Protein 7CZ6 (pdb70)

Secondary structure (DSSP, 8-state):
----EEEEEEE---SSS-EEEPBT-----S-EEEEEEEE---SSS----EEEESSS-EEE---SSS--EEEEEEEE--SS----EEEEEE---SS--EEEEEEEE---PPP----S-S----SS--

Foldseek 3Di:
DWDKDKWWDKDAFDDFWDKDFTPPFFWDAFKKWKKKKKWKADDPQDKWWKKKDFPNDIGTDTDDDTDMDMDTDGIDGDNGIDGGMIIMGIDHDDDMIIIMMMIITDDDDDDDDDPDPPDDDDPDDD

Radius of gyration: 20.36 Å; Cα contacts (8 Å, |Δi|>4): 248; chains: 1; bounding box: 40×31×70 Å

B-factor: mean 25.59, std 4.97, range [20.0, 30.0]

Solvent-accessible surface area: 8905 Å² total; per-residue (Å²): 215,96,93,113,31,68,14,95,10,124,42,150,8,135,81,97,71,27,122,34,133,20,125,72,9,108,86,14,79,33,114,29,75,12,34,6,29,5,69,9,115,30,35,62,138,30,99,14,88,3,47,8,44,60,54,92,88,86,22,83,19,122,7,95,107,110,26,142,33,70,61,113,43,56,79,26,88,39,122,65,50,85,86,20,43,8,83,14,53,22,54,39,34,117,73,21,54,17,35,20,63,7,55,9,108,37,82,59,131,118,106,125,97,109,104,67,129,133,103,238,114,88,133,176,98,180

Sequence (126 aa):
IDCDSSVFGNNFNITTSPQTLTMSGPLAPGKYQTTLTVQALIGGTGVVVGTVTFAGKTVAYQVFDDSFASFDLGTVTVSASTTPSVIWTGSTGATLTMAVNIICKPITPTSVAISGQPIWTTPYAP

Nearest PDB structures (foldseek):
  7cz6-assembly1_C  TM=1.008E+00  e=8.048E-23  Omono River virus
  6uwi-assembly2_d  TM=4.575E-01  e=3.132E-02  Clostridioides difficile
  6uwr-assembly1_A  TM=3.845E-01  e=1.882E-01  Clostridioides difficile
  8a28-assembly1_A  TM=3.198E-01  e=3.480E-02  Limulus polyphemus
  7vnn-assembly1_D  TM=3.922E-01  e=2.722E-01  Clostridioides difficile

Structure (mmCIF, N/CA/C/O backbone):
data_7CZ6
#
_entry.id   7CZ6
#
loop_
_atom_site.group_PDB
_atom_site.id
_atom_site.type_symbol
_atom_site.label_atom_id
_atom_site.label_alt_id
_atom_site.label_comp_id
_atom_site.label_asym_id
_atom_site.label_entity_id
_atom_site.label_seq_id
_atom_site.pdbx_PDB_ins_code
_atom_site.Cartn_x
_atom_site.Cartn_y
_atom_site.Cartn_z
_atom_site.occupancy
_atom_site.B_iso_or_equiv
_atom_site.auth_seq_id
_atom_site.auth_comp_id
_atom_site.auth_asym_id
_atom_site.auth_atom_id
_atom_site.pdbx_PDB_model_num
ATOM 1 N N . ILE A 1 1 ? -9.720 17.256 233.367 1.00 30.00 244 ILE C N 1
ATOM 2 C CA . ILE A 1 1 ? -10.093 16.190 232.448 1.00 30.00 244 ILE C CA 1
ATOM 3 C C . ILE A 1 1 ? -10.886 15.126 233.191 1.00 30.00 244 ILE C C 1
ATOM 4 O O . ILE A 1 1 ? -12.116 15.111 233.165 1.00 30.00 244 ILE C O 1
ATOM 9 N N . ASP A 1 2 ? -10.156 14.245 233.861 1.00 30.00 245 ASP C N 1
ATOM 10 C CA . ASP A 1 2 ? -10.740 13.123 234.575 1.00 30.00 245 ASP C CA 1
ATOM 11 C C . ASP A 1 2 ? -11.391 13.587 235.864 1.00 30.00 245 ASP C C 1
ATOM 12 O O . ASP A 1 2 ? -10.999 14.598 236.438 1.00 30.00 245 ASP C O 1
ATOM 17 N N . CYS A 1 3 ? -12.393 12.849 236.319 1.00 30.00 246 CYS C N 1
ATOM 18 C CA . CYS A 1 3 ? -13.136 13.251 237.500 1.00 30.00 246 CYS C CA 1
ATOM 19 C C . CYS A 1 3 ? -12.804 12.357 238.686 1.00 30.00 246 CYS C C 1
ATOM 20 O O . CYS A 1 3 ? -11.906 11.526 238.607 1.00 30.00 246 CYS C O 1
ATOM 23 N N . ASP A 1 4 ? -13.515 12.553 239.791 1.00 30.00 247 ASP C N 1
ATOM 24 C CA . ASP A 1 4 ? -13.284 11.789 241.007 1.00 30.00 247 ASP C CA 1
ATOM 25 C C . ASP A 1 4 ? -14.462 11.906 241.956 1.00 30.00 247 ASP C C 1
ATOM 26 O O . ASP A 1 4 ? -15.255 12.839 241.848 1.00 30.00 247 ASP C O 1
ATOM 31 N N . SER A 1 5 ? -14.586 10.969 242.888 1.00 30.00 248 SER C N 1
ATOM 32 C CA . SER A 1 5 ? -15.573 11.137 243.948 1.00 30.00 248 SER C CA 1
ATOM 33 C C . SER A 1 5 ? -15.19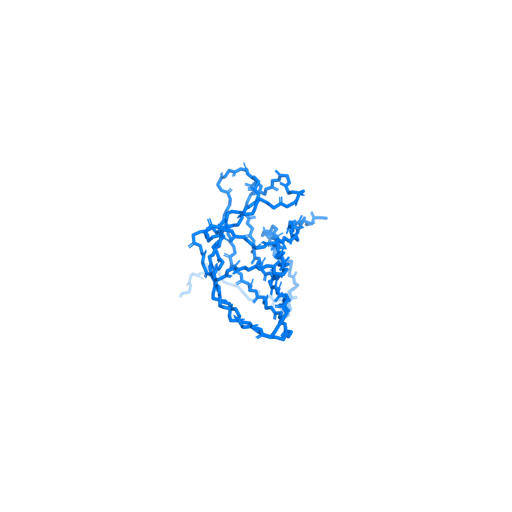3 10.403 245.221 1.00 30.00 248 SER C C 1
ATOM 34 O O . SER A 1 5 ? -15.292 9.180 245.297 1.00 30.00 248 SER C O 1
ATOM 37 N N . SER A 1 6 ? -14.742 11.155 246.212 1.00 30.00 249 SER C N 1
ATOM 38 C CA . SER A 1 6 ? -14.448 10.594 247.515 1.00 30.00 249 SER C CA 1
ATOM 39 C C . SER A 1 6 ? -15.582 10.893 248.467 1.00 30.00 249 SER C C 1
ATOM 40 O O . SER A 1 6 ? -15.583 11.919 249.133 1.00 30.00 249 SER C O 1
ATOM 43 N N . VAL A 1 7 ? -16.569 10.010 248.515 1.00 30.00 250 VAL C N 1
ATOM 44 C CA . VAL A 1 7 ? -17.679 10.194 249.429 1.00 30.00 250 VAL C CA 1
ATOM 45 C C . VAL A 1 7 ? -17.256 9.597 250.775 1.00 30.00 250 VAL C C 1
ATOM 46 O O . VAL A 1 7 ? -16.457 8.668 250.805 1.00 30.00 250 VAL C O 1
ATOM 50 N N . PHE A 1 8 ? -17.780 10.111 251.885 1.00 30.00 251 PHE C N 1
ATOM 51 C CA . PHE A 1 8 ? -17.170 9.854 253.193 1.00 30.00 251 PHE C CA 1
ATOM 52 C C . PHE A 1 8 ? -18.110 9.924 254.393 1.00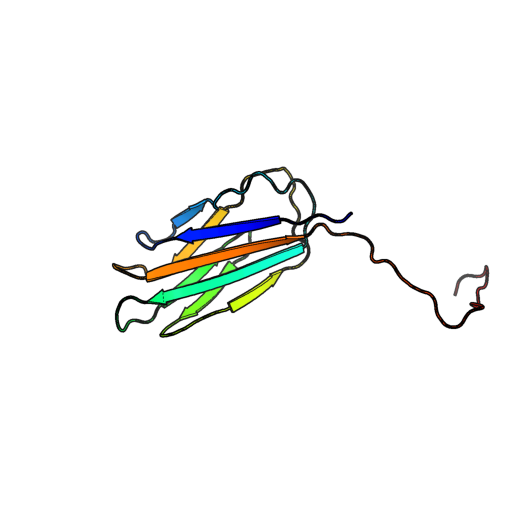 30.00 251 PHE C C 1
ATOM 53 O O . PHE A 1 8 ? -19.189 10.506 254.312 1.00 30.00 251 PHE C O 1
ATOM 61 N N . GLY A 1 9 ? -17.680 9.364 255.524 1.00 30.00 252 GLY C N 1
ATOM 62 C CA . GLY A 1 9 ? -18.479 9.444 256.737 1.00 30.00 252 GLY C CA 1
ATOM 63 C C . GLY A 1 9 ? -17.757 9.181 258.045 1.00 30.00 252 GLY C C 1
ATOM 64 O O . GLY A 1 9 ? -16.825 8.365 258.121 1.00 30.00 252 GLY C O 1
ATOM 65 N N . ASN A 1 10 ? -18.217 9.868 259.085 1.00 30.00 253 ASN C N 1
ATOM 66 C CA . ASN A 1 10 ? -17.644 9.752 260.416 1.00 30.00 253 ASN C CA 1
ATOM 67 C C . ASN A 1 10 ? -18.723 9.473 261.451 1.00 30.00 253 ASN C C 1
ATOM 68 O O . ASN A 1 10 ? -19.547 10.338 261.725 1.00 30.00 253 ASN C O 1
ATOM 73 N N . ASN A 1 11 ? -18.717 8.279 262.031 1.00 30.00 254 ASN C N 1
ATOM 74 C CA . ASN A 1 11 ? -19.923 7.791 262.693 1.00 30.00 254 ASN C CA 1
ATOM 75 C C . ASN A 1 11 ? -19.743 7.142 264.068 1.00 30.00 254 ASN C C 1
ATOM 76 O O . ASN A 1 11 ? -18.645 7.115 264.620 1.00 30.00 254 ASN C O 1
ATOM 81 N N . PHE A 1 12 ? -20.846 6.610 264.601 1.00 30.00 255 PHE C N 1
ATOM 82 C CA . PHE A 1 12 ? -20.883 5.988 265.927 1.00 30.00 255 PHE C CA 1
ATOM 83 C C . PHE A 1 12 ? -21.411 4.551 265.886 1.00 30.00 255 PHE C C 1
ATOM 84 O O . PHE A 1 12 ? -21.703 4.023 264.819 1.00 30.00 255 PHE C O 1
ATOM 92 N N . ASN A 1 13 ? -21.545 3.931 267.054 1.00 30.00 256 ASN C N 1
ATOM 93 C CA . ASN A 1 13 ? -22.000 2.544 267.131 1.00 30.00 256 ASN C CA 1
ATOM 94 C C . ASN A 1 13 ? -23.065 2.298 268.190 1.00 30.00 256 ASN C C 1
ATOM 95 O O . ASN A 1 13 ? -22.867 2.603 269.363 1.00 30.00 256 ASN C O 1
ATOM 100 N N . ILE A 1 14 ? -24.225 1.780 267.778 1.00 30.00 257 ILE C N 1
ATOM 101 C CA . ILE A 1 14 ? -25.314 1.506 268.728 1.00 30.00 257 ILE C CA 1
ATOM 102 C C . ILE A 1 14 ? -26.041 0.173 268.495 1.00 30.00 257 ILE C C 1
ATOM 103 O O . ILE A 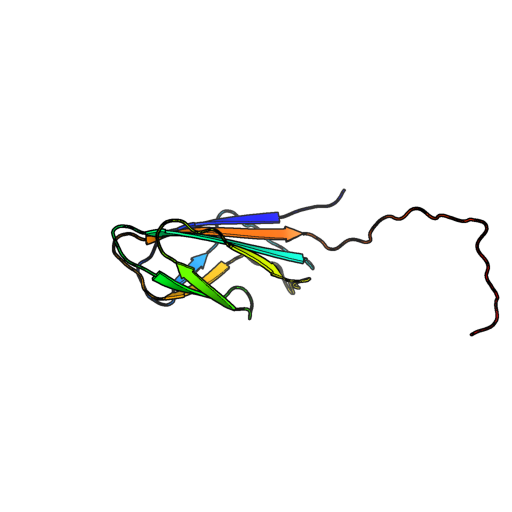1 14 ? -25.890 -0.771 269.269 1.00 30.00 257 ILE C O 1
ATOM 108 N N . THR A 1 15 ? -26.826 0.114 267.420 1.00 30.00 258 THR C N 1
ATOM 109 C CA . THR A 1 15 ? -27.571 -1.075 267.041 1.00 30.00 258 THR C CA 1
ATOM 110 C C . THR A 1 15 ? -26.717 -2.030 266.228 1.00 30.00 258 THR C C 1
ATOM 111 O O . THR A 1 15 ? -25.797 -1.607 265.538 1.00 30.00 258 THR C O 1
ATOM 115 N N . THR A 1 16 ? -27.012 -3.319 266.319 1.00 30.00 259 THR C N 1
ATOM 116 C CA . THR A 1 16 ? -26.443 -4.271 265.382 1.00 30.00 259 THR C CA 1
ATOM 117 C C . THR A 1 16 ? -27.097 -4.043 264.045 1.00 30.00 259 THR C C 1
ATOM 118 O O . THR A 1 16 ? -28.223 -3.559 263.979 1.00 30.00 259 THR C O 1
ATOM 122 N N . SER A 1 17 ? -26.381 -4.378 262.986 1.00 30.00 260 SER C N 1
ATOM 123 C CA . SER A 1 17 ? -26.886 -4.227 261.633 1.00 30.00 260 SER C CA 1
ATOM 124 C C . SER A 1 17 ? -27.425 -2.826 261.330 1.00 30.00 260 SER C C 1
ATOM 125 O O . SER A 1 17 ? -28.590 -2.684 260.971 1.00 30.00 260 SER C O 1
ATOM 128 N N . PRO A 1 18 ? -26.591 -1.779 261.473 1.00 30.00 261 PRO C N 1
ATOM 129 C CA . PRO A 1 18 ? -27.136 -0.503 261.013 1.00 30.00 261 PRO C CA 1
ATOM 130 C C . PRO A 1 18 ? -26.602 -0.057 259.661 1.00 30.00 261 PRO C C 1
ATOM 131 O O . PRO A 1 18 ? -25.510 -0.435 259.208 1.00 30.00 261 PRO C O 1
ATOM 135 N N . GLN A 1 19 ? -27.437 0.732 259.002 1.00 30.00 262 GLN C N 1
ATOM 136 C CA . GLN A 1 19 ? -27.022 1.522 257.872 1.00 30.00 262 GLN C CA 1
ATOM 137 C C . GLN A 1 19 ? -26.305 2.757 258.355 1.00 30.00 262 GLN C C 1
ATOM 138 O O . GLN A 1 19 ? -26.541 3.240 259.460 1.00 30.00 262 GLN C O 1
ATOM 144 N N . THR A 1 20 ? -25.421 3.257 257.512 1.00 30.00 263 THR C N 1
ATOM 145 C CA . THR A 1 20 ? -24.895 4.597 257.643 1.00 30.00 263 THR C CA 1
ATOM 146 C C . THR A 1 20 ? -24.948 5.215 256.268 1.00 30.00 263 THR C C 1
ATOM 147 O O . THR A 1 20 ? -24.194 4.829 255.365 1.00 30.00 263 THR C O 1
ATOM 151 N N . LEU A 1 21 ? -25.897 6.122 256.094 1.00 30.00 264 LEU C N 1
ATOM 152 C CA . LEU A 1 21 ? -25.980 6.901 254.881 1.00 30.00 264 LEU C CA 1
ATOM 153 C C . LEU A 1 21 ? -24.757 7.784 254.853 1.00 30.00 264 LEU C C 1
ATOM 154 O O . LEU A 1 21 ? -24.35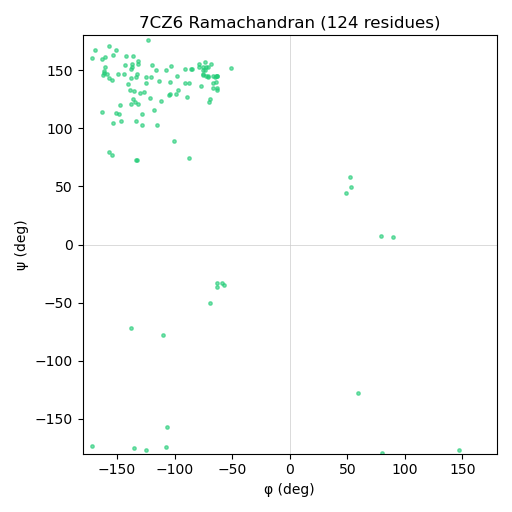1 8.320 255.879 1.00 30.00 264 LEU C O 1
ATOM 159 N N . THR A 1 22 ? -24.155 7.930 253.685 1.00 30.00 265 THR C N 1
ATOM 160 C CA . THR A 1 22 ? -22.843 8.539 253.632 1.00 30.00 265 THR C CA 1
ATOM 161 C C . THR A 1 22 ? -22.954 10.041 253.432 1.00 30.00 265 THR C C 1
ATOM 162 O O . THR A 1 22 ? -23.771 10.510 252.643 1.00 30.00 265 THR C O 1
ATOM 166 N N . MET A 1 23 ? -22.119 10.784 254.147 1.00 30.00 266 MET C N 1
ATOM 167 C CA . MET A 1 23 ? -22.188 12.239 254.145 1.00 30.00 266 MET C CA 1
ATOM 168 C C . MET A 1 23 ? -21.919 12.864 252.784 1.00 30.00 266 MET C C 1
ATOM 169 O O . MET A 1 23 ? -20.984 12.472 252.089 1.00 30.00 266 MET C O 1
ATOM 174 N N . SER A 1 24 ? -22.754 13.834 252.423 1.00 30.00 267 SER C N 1
ATOM 175 C CA . SER A 1 24 ? -22.496 14.744 251.309 1.00 30.00 267 SER C CA 1
ATOM 176 C C . SER A 1 24 ? -22.081 14.047 250.019 1.00 30.00 267 SER C C 1
ATOM 177 O O . SER A 1 24 ? -21.157 14.486 249.340 1.00 30.00 267 SER C O 1
ATOM 180 N N . GLY A 1 25 ? -22.781 12.969 249.699 1.00 30.00 268 GLY C N 1
ATOM 181 C CA . GLY A 1 25 ? -22.508 12.271 248.473 1.00 30.00 268 GLY C CA 1
ATOM 182 C C . GLY A 1 25 ? -23.729 12.376 247.588 1.00 30.00 268 GLY C C 1
ATOM 183 O O . GLY A 1 25 ? -24.732 11.699 247.809 1.00 30.00 268 GLY C O 1
ATOM 184 N N . PRO A 1 26 ? -23.669 13.264 246.573 1.00 30.00 269 PRO C N 1
ATOM 185 C CA . PRO A 1 26 ? -24.775 13.492 245.603 1.00 30.00 269 PRO C CA 1
ATOM 186 C C . PRO A 1 26 ? -25.135 12.378 244.579 1.00 30.00 269 PRO C C 1
ATOM 187 O O . PRO A 1 26 ? -26.309 12.008 244.521 1.00 30.00 269 PRO C O 1
ATOM 191 N N . LEU A 1 27 ? -24.170 11.826 243.837 1.00 30.00 270 LEU C N 1
ATOM 192 C CA . LEU A 1 27 ? -24.406 10.682 242.973 1.00 30.00 270 LEU C CA 1
ATOM 193 C C . LEU A 1 27 ? -23.115 10.134 242.393 1.00 30.00 270 LEU C C 1
ATOM 194 O O . LEU A 1 27 ? -22.095 10.816 242.361 1.00 30.00 270 LEU C O 1
ATOM 199 N N . ALA A 1 28 ? -23.169 8.890 241.945 1.00 30.00 271 ALA C N 1
ATOM 200 C CA . ALA A 1 28 ? -22.099 8.322 241.150 1.00 30.00 271 ALA C CA 1
ATOM 201 C C . ALA A 1 28 ? -22.699 7.611 239.937 1.00 30.00 271 ALA C C 1
ATOM 202 O O . ALA A 1 28 ? -22.700 6.393 239.885 1.00 30.00 271 ALA C O 1
ATOM 204 N N . PRO A 1 29 ? -23.194 8.379 238.954 1.00 30.00 272 PRO C N 1
ATOM 205 C CA . PRO A 1 29 ? -24.058 7.870 237.878 1.00 30.00 272 PRO C CA 1
ATOM 206 C C . PRO A 1 29 ? -23.494 6.734 237.023 1.00 30.00 272 PRO C C 1
ATOM 207 O O . PRO A 1 29 ? -24.257 5.866 236.605 1.00 30.00 272 PRO C O 1
ATOM 211 N N . GLY A 1 30 ? -22.189 6.735 236.769 1.00 30.00 273 GLY C N 1
ATOM 212 C CA . GLY A 1 30 ? -21.605 5.807 235.816 1.00 30.00 273 GLY C CA 1
ATOM 213 C C . GLY A 1 30 ? -20.793 4.657 236.388 1.00 30.00 273 GLY C C 1
ATOM 214 O O . GLY A 1 30 ? -20.989 4.239 237.522 1.00 30.00 273 GLY C O 1
ATOM 215 N N . LYS A 1 31 ? -19.905 4.122 235.559 1.00 30.00 274 LYS C N 1
ATOM 216 C CA . LYS A 1 31 ? -18.976 3.067 235.955 1.00 30.00 274 LYS C CA 1
ATOM 217 C C . LYS A 1 31 ? -17.844 3.629 236.822 1.00 30.00 274 LYS C C 1
ATOM 218 O O . LYS A 1 31 ? -17.418 4.758 236.604 1.00 30.00 274 LYS C O 1
ATOM 224 N N . TYR A 1 32 ? -17.349 2.856 237.787 1.00 30.00 275 TYR C N 1
ATOM 225 C CA . TYR A 1 32 ? -16.261 3.335 238.648 1.00 30.00 275 TYR C CA 1
ATOM 226 C C . TYR A 1 32 ? -15.383 2.246 239.256 1.00 30.00 275 TYR C C 1
ATOM 227 O O . TYR A 1 32 ? -15.877 1.204 239.671 1.00 30.00 275 TYR C O 1
ATOM 236 N N . GLN A 1 33 ? -14.081 2.516 239.335 1.00 30.00 276 GLN C N 1
ATOM 237 C CA . GLN A 1 33 ? -13.184 1.787 240.228 1.00 30.00 276 GLN C CA 1
ATOM 238 C C . GLN A 1 33 ? -13.462 2.233 241.648 1.00 30.00 276 GLN C C 1
ATOM 239 O O . GLN A 1 33 ? -13.763 3.404 241.855 1.00 30.00 276 GLN C O 1
ATOM 245 N N . THR A 1 34 ? -13.357 1.340 242.635 1.00 30.00 277 THR C N 1
ATOM 246 C CA . THR A 1 34 ? -13.753 1.732 243.989 1.00 30.00 277 THR C CA 1
ATOM 247 C C . THR A 1 34 ? -12.812 1.279 245.080 1.00 30.00 277 THR C C 1
ATOM 248 O O . THR A 1 34 ? -12.109 0.295 244.923 1.00 30.00 277 THR C O 1
ATOM 252 N N . THR A 1 35 ? -12.814 1.997 246.200 1.00 30.00 278 THR C N 1
ATOM 253 C CA . THR A 1 35 ? -11.954 1.675 247.334 1.00 30.00 278 THR C CA 1
ATOM 254 C C . THR A 1 35 ? -12.543 2.038 248.687 1.00 30.00 278 THR C C 1
ATOM 255 O O . THR A 1 35 ? -13.247 3.045 248.826 1.00 30.00 278 THR C O 1
ATOM 259 N N . LEU A 1 36 ? -12.213 1.226 249.685 1.00 30.00 279 LEU C N 1
ATOM 260 C CA . LEU A 1 36 ? -12.617 1.505 251.056 1.00 30.00 279 LEU C CA 1
ATOM 261 C C . LEU A 1 36 ? -11.442 1.802 251.950 1.00 30.00 279 LEU C C 1
ATOM 262 O O . LEU A 1 36 ? -10.407 1.161 251.848 1.00 30.00 279 LEU C O 1
ATOM 267 N N . THR A 1 37 ? -11.604 2.758 252.849 1.00 30.00 280 THR C N 1
ATOM 268 C CA . THR A 1 37 ? -10.669 2.889 253.953 1.00 30.00 280 THR C CA 1
ATOM 269 C C . THR A 1 37 ? -11.470 2.900 255.223 1.00 30.00 280 THR C C 1
ATOM 270 O O . THR A 1 37 ? -12.449 3.632 255.335 1.00 30.00 280 THR C O 1
ATOM 274 N N . VAL A 1 38 ? -11.065 2.088 256.188 1.00 30.00 281 VAL C N 1
ATOM 275 C CA . VAL A 1 38 ? -11.841 1.957 257.403 1.00 30.00 281 VAL C CA 1
ATOM 276 C C . VAL A 1 38 ? -10.941 1.867 258.618 1.00 30.00 281 VAL C C 1
ATOM 277 O O . VAL A 1 38 ? -9.900 1.196 258.591 1.00 30.00 281 VAL C O 1
ATOM 281 N N . GLN A 1 39 ? -11.347 2.558 259.677 1.00 30.00 282 GLN C N 1
ATOM 282 C CA . GLN A 1 39 ? -10.668 2.446 260.960 1.00 30.00 282 GLN C CA 1
ATOM 283 C C . GLN A 1 39 ? -11.559 2.937 262.088 1.00 30.00 282 GLN C C 1
ATOM 284 O O . GLN A 1 39 ? -12.386 3.828 261.896 1.00 30.00 282 GLN C O 1
ATOM 290 N N . ALA A 1 40 ? -11.391 2.357 263.269 1.00 30.00 283 ALA C N 1
ATOM 291 C CA . ALA A 1 40 ? -12.308 2.635 264.362 1.00 30.00 283 ALA C CA 1
ATOM 292 C C . ALA A 1 40 ? -11.651 2.511 265.723 1.00 30.00 283 ALA C C 1
ATOM 293 O O . ALA A 1 40 ? -11.277 1.428 266.153 1.00 30.00 283 ALA C O 1
ATOM 295 N N . LEU A 1 41 ? -11.524 3.642 266.404 1.00 30.00 284 LEU C N 1
ATOM 296 C CA . LEU A 1 41 ? -10.926 3.686 267.726 1.00 30.00 284 LEU C CA 1
ATOM 297 C C . LEU A 1 41 ? -11.856 3.096 268.774 1.00 30.00 284 LEU C C 1
ATOM 298 O O . LEU A 1 41 ? -13.074 3.110 268.610 1.00 30.00 284 LEU C O 1
ATOM 303 N N . ILE A 1 42 ? -11.277 2.574 269.849 1.00 30.00 285 ILE C N 1
ATOM 304 C CA . ILE A 1 42 ? -12.046 1.915 270.902 1.00 30.00 285 ILE C CA 1
ATOM 305 C C . ILE A 1 42 ? -12.070 2.654 272.226 1.00 30.00 285 ILE C C 1
ATOM 306 O O . ILE A 1 42 ? -11.025 2.938 272.803 1.00 30.00 285 ILE C O 1
ATOM 311 N N . GLY A 1 43 ? -13.269 2.959 272.710 1.00 30.00 286 GLY C N 1
ATOM 312 C CA . GLY A 1 43 ? -13.416 3.424 274.072 1.00 30.00 286 GLY C CA 1
ATOM 313 C C . GLY A 1 43 ? -13.144 2.271 275.014 1.00 30.00 286 GLY C C 1
ATOM 314 O O . GLY A 1 43 ? -13.789 1.230 274.925 1.00 30.00 286 GLY C O 1
ATOM 315 N N . GLY A 1 44 ? -12.175 2.447 275.906 1.00 30.00 287 GLY C N 1
ATOM 316 C CA . GLY A 1 44 ? -11.837 1.429 276.882 1.00 30.00 287 GLY C CA 1
ATOM 317 C C . GLY A 1 44 ? -10.971 0.304 276.354 1.00 30.00 287 GLY C C 1
ATOM 318 O O . GLY A 1 44 ? -10.595 0.284 275.182 1.00 30.00 287 GLY C O 1
ATOM 319 N N . THR A 1 45 ? -10.659 -0.643 277.232 1.00 30.00 288 THR C N 1
ATOM 320 C CA . THR A 1 45 ? -9.850 -1.799 276.871 1.00 30.00 288 THR C CA 1
ATOM 321 C C . THR A 1 45 ? -10.721 -2.927 276.329 1.00 30.00 288 THR C C 1
ATOM 322 O O . THR A 1 45 ? -10.953 -3.924 277.015 1.00 30.00 288 THR C O 1
ATOM 326 N N . GLY A 1 46 ? -11.202 -2.773 275.100 1.00 30.00 289 GLY C N 1
ATOM 327 C CA . GLY A 1 46 ? -12.038 -3.790 274.486 1.00 30.00 289 GLY C CA 1
ATOM 328 C C . GLY A 1 46 ? -11.671 -4.005 273.031 1.00 30.00 289 GLY C C 1
ATOM 329 O O . GLY A 1 46 ? -11.189 -3.085 272.370 1.00 30.00 289 GLY C O 1
ATOM 330 N N . VAL A 1 47 ? -11.895 -5.214 272.525 1.00 30.00 290 VAL C N 1
ATOM 331 C CA . VAL A 1 47 ? -11.568 -5.497 271.139 1.00 30.00 290 VAL C CA 1
ATOM 332 C C . VAL A 1 47 ? -12.844 -5.605 270.332 1.00 30.00 290 VAL C C 1
ATOM 333 O O . VAL A 1 47 ? -13.884 -5.983 270.863 1.00 30.00 290 VAL C O 1
ATOM 337 N N . VAL A 1 48 ? -12.791 -5.252 269.055 1.00 30.00 291 VAL C N 1
ATOM 338 C CA . VAL A 1 48 ? -14.006 -5.299 268.260 1.00 30.00 291 VAL C CA 1
ATOM 339 C C . VAL A 1 48 ? -13.865 -5.986 266.919 1.00 30.00 291 VAL C C 1
ATOM 340 O O . VAL A 1 48 ? -13.073 -5.592 266.070 1.00 30.00 291 VAL C O 1
ATOM 344 N N . VAL A 1 49 ? -14.648 -7.035 266.737 1.00 30.00 292 VAL C N 1
ATOM 345 C CA . VAL A 1 49 ? -14.788 -7.645 265.438 1.00 30.00 292 VAL C CA 1
ATOM 346 C C . VAL A 1 49 ? -15.960 -6.984 264.727 1.00 30.00 292 VAL C C 1
ATOM 347 O O . VAL A 1 49 ? -16.888 -6.506 265.374 1.00 30.00 292 VAL C O 1
ATOM 351 N N . GLY A 1 50 ? -15.916 -6.936 263.400 1.00 30.00 293 GLY C N 1
ATOM 352 C CA . GLY A 1 50 ? -17.039 -6.424 262.635 1.00 30.00 293 GLY C CA 1
ATOM 353 C C . GLY A 1 50 ? -16.898 -6.706 261.156 1.00 30.00 293 GLY C C 1
ATOM 354 O O . GLY A 1 50 ? -15.830 -7.097 260.691 1.00 30.00 293 GLY C O 1
ATOM 355 N N . THR A 1 51 ? -17.977 -6.508 260.409 1.00 30.00 294 THR C N 1
ATOM 356 C CA . THR A 1 51 ? -17.949 -6.688 258.969 1.00 30.00 294 THR C CA 1
ATOM 357 C C . THR A 1 51 ? -18.711 -5.584 258.270 1.00 30.00 294 THR C C 1
ATOM 358 O O . THR A 1 51 ? -19.752 -5.135 258.756 1.00 30.00 294 THR C O 1
ATOM 362 N N . VAL A 1 52 ? -18.201 -5.173 257.115 1.00 30.00 295 VAL C N 1
ATOM 363 C CA . VAL A 1 52 ? -18.751 -4.048 256.378 1.00 30.00 295 VAL C CA 1
ATOM 364 C C . VAL A 1 52 ? -19.281 -4.421 255.005 1.00 30.00 295 VAL C C 1
ATOM 365 O O . VAL A 1 52 ? -18.526 -4.830 254.131 1.00 30.00 295 VAL C O 1
ATOM 369 N N . THR A 1 53 ? -20.584 -4.266 254.816 1.00 30.00 296 THR C N 1
ATOM 370 C CA . THR A 1 53 ? -21.207 -4.510 253.526 1.00 30.00 296 THR C CA 1
ATOM 371 C C . THR A 1 53 ? -21.444 -3.221 252.754 1.00 30.00 296 THR C C 1
ATOM 372 O O . THR A 1 53 ? -22.031 -2.258 253.281 1.00 30.00 296 THR C O 1
ATOM 376 N N . PHE A 1 54 ? -21.003 -3.190 251.499 1.00 30.00 297 PHE C N 1
ATOM 377 C CA . PHE A 1 54 ? -21.190 -2.006 250.667 1.00 30.00 297 PHE C CA 1
ATOM 378 C C . PHE A 1 54 ? -22.202 -2.244 249.547 1.00 30.00 297 PHE C C 1
ATOM 379 O O . PHE A 1 54 ? -23.354 -1.820 249.643 1.00 30.00 297 PHE C O 1
ATOM 387 N N . ALA A 1 55 ? -21.769 -2.925 248.490 1.00 30.00 298 ALA C N 1
ATOM 388 C CA . ALA A 1 55 ? -22.641 -3.221 247.356 1.00 30.00 298 ALA C CA 1
ATOM 389 C C . ALA A 1 55 ? -22.542 -4.684 246.929 1.00 30.00 298 ALA C C 1
ATOM 390 O O . ALA A 1 55 ? -21.965 -4.994 245.887 1.00 30.00 298 ALA C O 1
ATOM 392 N N . GLY A 1 56 ? -23.101 -5.580 247.735 1.00 30.00 299 GLY C N 1
ATOM 393 C CA . GLY A 1 56 ? -23.060 -7.000 247.431 1.00 30.00 299 GLY C CA 1
ATOM 394 C C . GLY A 1 56 ? -21.701 -7.550 247.816 1.00 30.00 299 GLY C C 1
ATOM 395 O O . GLY A 1 56 ? -21.370 -8.702 247.541 1.00 30.00 299 GLY C O 1
ATOM 396 N N . LYS A 1 57 ? -20.917 -6.696 248.463 1.00 30.00 300 LYS C N 1
ATOM 397 C CA . LYS A 1 57 ? -19.583 -7.029 248.917 1.00 30.00 300 LYS C CA 1
ATOM 398 C C . LYS A 1 57 ? -19.532 -6.869 250.425 1.00 30.00 300 LYS C C 1
ATOM 399 O O . LYS A 1 57 ? -20.306 -6.100 250.993 1.00 30.00 300 LYS C O 1
ATOM 405 N N . THR A 1 58 ? -18.628 -7.597 251.073 1.00 30.00 301 THR C N 1
ATOM 406 C CA . THR A 1 58 ? -18.553 -7.613 252.528 1.00 30.00 301 THR C CA 1
ATOM 407 C C . THR A 1 58 ? -17.095 -7.702 252.975 1.00 30.00 301 THR C C 1
ATOM 408 O O . THR A 1 58 ? -16.289 -8.324 252.298 1.00 30.00 301 THR C O 1
ATOM 412 N N . VAL A 1 59 ? -16.748 -7.092 254.103 1.00 30.00 302 VAL C N 1
ATOM 413 C CA . VAL A 1 59 ? -15.350 -7.021 254.516 1.00 30.00 302 VAL C CA 1
ATOM 414 C C . VAL A 1 59 ? -15.121 -7.330 255.989 1.00 30.00 302 VAL C C 1
ATOM 415 O O . VAL A 1 59 ? -15.799 -6.781 256.847 1.00 30.00 302 VAL C O 1
ATOM 419 N N . ALA A 1 60 ? -14.144 -8.185 256.280 1.00 30.00 303 ALA C N 1
ATOM 420 C CA . ALA A 1 60 ? -13.779 -8.529 257.654 1.00 30.00 303 ALA C CA 1
ATOM 421 C C . ALA A 1 60 ? -13.031 -7.396 258.348 1.00 30.00 303 ALA C C 1
ATOM 422 O O . ALA A 1 60 ? -12.368 -6.608 257.683 1.00 30.00 303 ALA C O 1
ATOM 424 N N . TYR A 1 61 ? -13.177 -7.286 259.676 1.00 30.00 304 TYR C N 1
ATOM 425 C CA . TYR A 1 61 ? -12.511 -6.209 260.426 1.00 30.00 304 TYR C CA 1
ATOM 426 C C . TYR A 1 61 ? -12.175 -6.364 261.935 1.00 30.00 304 TYR C C 1
ATOM 427 O O . TYR A 1 61 ? -12.870 -5.780 262.768 1.00 30.00 304 TYR C O 1
ATOM 436 N N . GLN A 1 62 ? -11.130 -7.109 262.296 1.00 30.00 305 GLN C N 1
ATOM 437 C CA . GLN A 1 62 ? -10.729 -7.223 263.696 1.00 30.00 305 GLN C CA 1
ATOM 438 C C . GLN A 1 62 ? -10.193 -5.860 264.126 1.00 30.00 305 GLN C C 1
ATOM 439 O O . GLN A 1 62 ? -9.753 -5.099 263.269 1.00 30.00 305 GLN C O 1
ATOM 445 N N . VAL A 1 63 ? -10.231 -5.529 265.419 1.00 30.00 306 VAL C N 1
ATOM 446 C CA . VAL A 1 63 ? -9.547 -4.312 265.879 1.00 30.00 306 VAL C CA 1
ATOM 447 C C . VAL A 1 63 ? -9.286 -4.226 267.389 1.00 30.00 306 VAL C C 1
ATOM 448 O O . VAL A 1 63 ? -10.073 -4.720 268.198 1.00 30.00 306 VAL C O 1
ATOM 452 N N . PHE A 1 64 ? -8.160 -3.612 267.752 1.00 30.00 307 PHE C N 1
ATOM 453 C CA . PHE A 1 64 ? -7.925 -3.106 269.104 1.00 30.00 307 PHE C CA 1
ATOM 454 C C . PHE A 1 64 ? -6.806 -2.066 269.062 1.00 30.00 307 PHE C C 1
ATOM 455 O O . PHE A 1 64 ? -6.071 -1.987 268.080 1.00 30.00 307 PHE C O 1
ATOM 463 N N . ASP A 1 65 ? -6.677 -1.215 270.066 1.00 30.00 308 ASP C N 1
ATOM 464 C CA . ASP A 1 65 ? -5.621 -0.213 269.963 1.00 30.00 308 ASP C CA 1
ATOM 465 C C . ASP A 1 65 ? -5.844 0.640 268.700 1.00 30.00 308 ASP C C 1
ATOM 466 O O . ASP A 1 65 ? -6.929 1.187 268.501 1.00 30.00 308 ASP C O 1
ATOM 471 N N . ASP A 1 66 ? -4.815 0.755 267.860 1.00 30.00 309 ASP C N 1
ATOM 472 C CA . ASP A 1 66 ? -4.884 1.553 266.628 1.00 30.00 309 ASP C CA 1
ATOM 473 C C . ASP A 1 66 ? -5.037 0.702 265.359 1.00 30.00 309 ASP C C 1
ATOM 474 O O . ASP A 1 66 ? -4.411 -0.350 265.232 1.00 30.00 309 ASP C O 1
ATOM 479 N N . SER A 1 67 ? -5.874 1.163 264.426 1.00 30.00 310 SER C N 1
ATOM 480 C CA . SER A 1 67 ? -6.132 0.437 263.190 1.00 30.00 310 SER C CA 1
ATOM 481 C C . SER A 1 67 ? -6.312 1.316 261.973 1.00 30.00 310 SER C C 1
ATOM 482 O O . SER A 1 67 ? -6.595 2.506 262.084 1.00 30.00 310 SER C O 1
ATOM 485 N N . PHE A 1 68 ? -6.023 0.730 260.814 1.00 30.00 311 PHE C N 1
ATOM 486 C CA . PHE A 1 68 ? -6.187 1.378 259.523 1.00 30.00 311 PHE C CA 1
ATOM 487 C C . PHE A 1 68 ? -6.178 0.355 258.384 1.00 30.00 311 PHE C C 1
ATOM 488 O O . PHE A 1 68 ? -5.132 -0.244 258.141 1.00 30.00 311 PHE C O 1
ATOM 496 N N . ALA A 1 69 ? -7.275 0.145 257.658 1.00 30.00 312 ALA C N 1
ATOM 497 C CA . ALA A 1 69 ? -7.147 -0.793 256.557 1.00 30.00 312 ALA C CA 1
ATOM 498 C C . ALA A 1 69 ? -7.837 -0.294 255.312 1.00 30.00 312 ALA C C 1
ATOM 499 O O . ALA A 1 69 ? -8.802 0.460 255.382 1.00 30.00 312 ALA C O 1
ATOM 501 N N . SER A 1 70 ? -7.337 -0.736 254.167 1.00 30.00 313 SER C N 1
ATOM 502 C CA . SER A 1 70 ? -7.811 -0.245 252.889 1.00 30.00 313 SER C CA 1
ATOM 503 C C . SER A 1 70 ? -8.098 -1.394 251.955 1.00 30.00 313 SER C C 1
ATOM 504 O O . SER A 1 70 ? -7.579 -2.488 252.132 1.00 30.00 313 SER C O 1
ATOM 507 N N . PHE A 1 71 ? -8.931 -1.149 250.959 1.00 30.00 314 PHE C N 1
ATOM 508 C CA . PHE A 1 71 ? -9.290 -2.195 250.024 1.00 30.00 314 PHE C CA 1
ATOM 509 C C . PHE A 1 71 ? -9.523 -1.627 248.653 1.00 30.00 314 PHE C C 1
ATOM 510 O O . PHE A 1 71 ? -10.380 -0.759 248.476 1.00 30.00 314 PHE C O 1
ATOM 518 N N . ASP A 1 72 ? -8.746 -2.089 247.683 1.00 30.00 315 ASP C N 1
ATOM 519 C CA . ASP A 1 72 ? -9.127 -1.871 246.310 1.00 30.00 315 ASP C CA 1
ATOM 520 C C . ASP A 1 72 ? -10.254 -2.826 245.974 1.00 30.00 315 ASP C C 1
ATOM 521 O O . ASP A 1 72 ? -10.312 -3.937 246.479 1.00 30.00 315 ASP C O 1
ATOM 526 N N . LEU A 1 73 ? -11.145 -2.377 245.110 1.00 30.00 316 LEU C N 1
ATOM 527 C CA . LEU A 1 73 ? -12.266 -3.170 244.659 1.00 30.00 316 LEU C CA 1
ATOM 528 C C . LEU A 1 73 ? -12.565 -2.738 243.238 1.00 30.00 316 LEU C C 1
ATOM 529 O O . LEU A 1 73 ? -12.991 -1.597 242.988 1.00 30.00 316 LEU C O 1
ATOM 534 N N . GLY A 1 74 ? -12.312 -3.644 242.307 1.00 30.00 317 GLY C N 1
ATOM 535 C CA . GLY A 1 74 ? -12.306 -3.304 240.903 1.00 30.00 317 GLY C CA 1
ATOM 536 C C . GLY A 1 74 ? -13.628 -2.953 240.262 1.00 30.00 317 GLY C C 1
ATOM 537 O O . GLY A 1 74 ? -14.585 -3.713 240.320 1.00 30.00 317 GLY C O 1
ATOM 538 N N . THR A 1 75 ? -13.663 -1.777 239.650 1.00 30.00 318 THR C N 1
ATOM 539 C CA . THR A 1 75 ? -14.615 -1.460 238.594 1.00 30.00 318 THR C CA 1
ATOM 540 C C . THR A 1 75 ? -16.087 -1.697 238.909 1.00 30.00 318 THR C C 1
ATOM 541 O O . THR A 1 75 ? -16.776 -2.348 238.137 1.00 30.00 318 THR C O 1
ATOM 545 N N . VAL A 1 76 ? -16.569 -1.204 240.037 1.00 30.00 319 VAL C N 1
ATOM 546 C CA . VAL A 1 76 ? -17.988 -1.341 240.339 1.00 30.00 319 VAL C CA 1
ATOM 547 C C . VAL A 1 76 ? -18.863 -0.533 239.387 1.00 30.00 319 VAL C C 1
ATOM 548 O O . VAL A 1 76 ? -18.569 0.621 239.094 1.00 30.00 319 VAL C O 1
ATOM 552 N N . THR A 1 77 ? -19.934 -1.152 238.904 1.00 30.00 320 THR C N 1
ATOM 553 C CA . THR A 1 77 ? -20.920 -0.465 238.080 1.00 30.00 320 THR C CA 1
ATOM 554 C C . THR A 1 77 ? -21.856 0.362 238.922 1.00 30.00 320 THR C C 1
ATOM 555 O O . THR A 1 77 ? -22.059 0.073 240.094 1.00 30.00 320 THR C O 1
ATOM 559 N N . VAL A 1 78 ? -22.435 1.391 238.325 1.00 30.00 321 VAL C N 1
ATOM 560 C CA . VAL A 1 78 ? -23.597 2.016 238.928 1.00 30.00 321 VAL C CA 1
ATOM 561 C C . VAL A 1 78 ? -24.709 2.107 237.905 1.00 30.00 321 VAL C C 1
ATOM 562 O O . VAL A 1 78 ? -24.696 2.968 237.023 1.00 30.00 321 VAL C O 1
ATOM 566 N N . SER A 1 79 ? -25.670 1.204 238.034 1.00 30.00 322 SER C N 1
ATOM 567 C CA . SER A 1 79 ? -26.739 1.054 237.062 1.00 30.00 322 SER C CA 1
ATOM 568 C C . SER A 1 79 ? -27.609 2.299 236.963 1.00 30.00 322 SER C C 1
ATOM 569 O O . SER A 1 79 ? -28.106 2.638 235.889 1.00 30.00 322 SER C O 1
ATOM 572 N N . ALA A 1 80 ? -27.778 2.988 238.085 1.00 30.00 323 ALA C N 1
ATOM 573 C CA . ALA A 1 80 ? -28.555 4.220 238.123 1.00 30.00 323 ALA C CA 1
ATOM 574 C C . ALA A 1 80 ? -28.116 5.054 239.308 1.00 30.00 323 ALA C C 1
ATOM 575 O O . ALA A 1 80 ? -27.816 4.521 240.373 1.00 30.00 323 ALA C O 1
ATOM 577 N N . SER A 1 81 ? -28.086 6.369 239.127 1.00 30.00 324 SER C N 1
ATOM 578 C CA . SER A 1 81 ? -27.508 7.250 240.129 1.00 30.00 324 SER C CA 1
ATOM 579 C C . SER A 1 81 ? -28.253 7.208 241.458 1.00 30.00 324 SER C C 1
ATOM 580 O O . SER A 1 81 ? -29.477 7.309 241.495 1.00 30.00 324 SER C O 1
ATOM 583 N N . THR A 1 82 ? -27.491 7.094 242.545 1.00 30.00 325 THR C N 1
ATOM 584 C CA . THR A 1 82 ? -28.029 7.021 243.904 1.00 30.00 325 THR C CA 1
ATOM 585 C C . THR A 1 82 ? -27.045 7.600 244.908 1.00 30.00 325 THR C C 1
ATOM 586 O O . THR A 1 82 ? -25.887 7.851 244.584 1.00 30.00 325 THR C O 1
ATOM 590 N N . THR A 1 83 ? -27.522 7.820 246.127 1.00 30.00 326 THR C N 1
ATOM 591 C CA . THR A 1 83 ? -26.658 8.189 247.236 1.00 30.00 326 THR C CA 1
ATOM 592 C C . THR A 1 83 ? -25.907 6.974 247.769 1.00 30.00 326 THR C C 1
ATOM 593 O O . THR A 1 83 ? -26.486 5.905 247.931 1.00 30.00 326 THR C O 1
ATOM 597 N N . PRO A 1 84 ? -24.607 7.139 248.037 1.00 30.00 327 PRO C N 1
ATOM 598 C CA . PRO A 1 84 ? -23.771 6.108 248.658 1.00 30.00 327 PRO C CA 1
ATOM 599 C C . PRO A 1 84 ? -24.241 5.760 250.060 1.00 30.00 327 PRO C C 1
ATOM 600 O O . PRO A 1 84 ? -24.708 6.641 250.773 1.00 30.00 327 PRO C O 1
ATOM 604 N N . SER A 1 85 ? -24.112 4.499 250.454 1.00 30.00 328 SER C N 1
ATOM 605 C CA . SER A 1 85 ? -24.554 4.080 251.776 1.00 30.00 328 SER C CA 1
ATOM 606 C C . SER A 1 85 ? -23.906 2.766 252.192 1.00 30.00 328 SER C C 1
ATOM 607 O O . SER A 1 85 ? -23.553 1.957 251.340 1.00 30.00 328 SER C O 1
ATOM 610 N N . VAL A 1 86 ? -23.754 2.545 253.497 1.00 30.00 329 VAL C N 1
ATOM 611 C CA . VAL A 1 86 ? -23.056 1.342 253.954 1.00 30.00 329 VAL C CA 1
ATOM 612 C C . VAL A 1 86 ? -23.721 0.618 255.107 1.00 30.00 329 VAL C C 1
ATOM 613 O O . VAL A 1 86 ? -23.952 1.197 256.163 1.00 30.00 329 VAL C O 1
ATOM 617 N N . ILE A 1 87 ? -23.990 -0.667 254.925 1.00 30.00 330 ILE C N 1
ATOM 618 C CA . ILE A 1 87 ? -24.596 -1.440 255.997 1.00 30.00 330 ILE C CA 1
ATOM 619 C C . ILE A 1 87 ? -23.482 -2.177 256.699 1.00 30.00 330 ILE C C 1
ATOM 620 O O . ILE A 1 87 ? -22.530 -2.565 256.036 1.00 30.00 330 ILE C O 1
ATOM 625 N N . TRP A 1 88 ? -23.552 -2.378 258.018 1.00 30.00 331 TRP C N 1
ATOM 626 C CA . TRP A 1 88 ? -22.536 -3.260 258.612 1.00 30.00 331 TRP C CA 1
ATOM 627 C C . TRP A 1 88 ? -22.958 -3.888 259.938 1.00 30.00 331 TRP C C 1
ATOM 628 O O . TRP A 1 88 ? -23.979 -3.517 260.501 1.00 30.00 331 TRP C O 1
ATOM 639 N N . THR A 1 89 ? -22.172 -4.841 260.431 1.00 30.00 332 THR C N 1
ATOM 640 C CA . THR A 1 89 ? -22.531 -5.543 261.665 1.00 30.00 332 THR C CA 1
ATOM 641 C C . THR A 1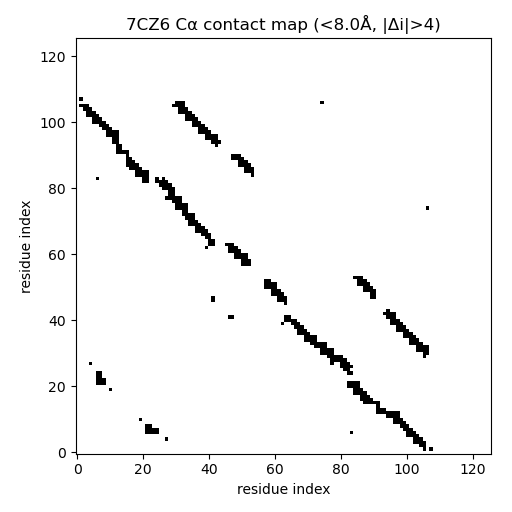 89 ? -21.331 -5.851 262.542 1.00 30.00 332 THR C C 1
ATOM 642 O O . THR A 1 89 ? -20.199 -5.844 262.084 1.00 30.00 332 THR C O 1
ATOM 646 N N . GLY A 1 90 ? -21.592 -6.147 263.805 1.00 30.00 333 GLY C N 1
ATOM 647 C CA . GLY A 1 90 ? -20.545 -6.516 264.733 1.00 30.00 333 GLY C CA 1
ATOM 648 C C . GLY A 1 90 ? -20.931 -6.013 266.101 1.00 30.00 333 GLY C C 1
ATOM 649 O O . GLY A 1 90 ? -22.013 -5.461 266.274 1.00 30.00 333 GLY C O 1
ATOM 650 N N . SER A 1 91 ? -20.055 -6.198 267.079 1.00 30.00 334 SER C N 1
ATOM 651 C CA . SER A 1 91 ? -20.300 -5.664 268.406 1.00 30.00 334 SER C CA 1
ATOM 652 C C . SER A 1 91 ? -20.341 -4.144 268.385 1.00 30.00 334 SER C C 1
ATOM 653 O O . SER A 1 91 ? -19.548 -3.510 267.695 1.00 30.00 334 SER C O 1
ATOM 656 N N . THR A 1 92 ? -21.262 -3.560 269.141 1.00 30.00 335 THR C N 1
ATOM 657 C CA . THR A 1 92 ? -21.286 -2.118 269.324 1.00 30.00 335 THR C CA 1
ATOM 658 C C . THR A 1 92 ? -21.197 -1.822 270.808 1.00 30.00 335 THR C C 1
ATOM 659 O O . THR A 1 92 ? -21.195 -2.741 271.625 1.00 30.00 335 THR C O 1
ATOM 663 N N . GLY A 1 93 ? -21.119 -0.545 271.160 1.00 30.00 336 GLY C N 1
ATOM 664 C CA . GLY A 1 93 ? -20.936 -0.184 272.551 1.00 30.00 336 GLY C CA 1
ATOM 665 C C . GLY A 1 93 ? -21.045 1.290 272.866 1.00 30.00 336 GLY C C 1
ATOM 666 O O . GLY A 1 93 ? -21.405 2.105 272.016 1.00 30.00 336 GLY C O 1
ATOM 667 N N . ALA A 1 94 ? -20.732 1.619 274.114 1.00 30.00 337 ALA C N 1
ATOM 668 C CA . ALA A 1 94 ? -20.862 2.975 274.623 1.00 30.00 337 ALA C CA 1
ATOM 669 C C . ALA A 1 94 ? -19.953 3.951 273.898 1.00 30.00 337 ALA C C 1
ATOM 670 O O . ALA A 1 94 ? -20.302 5.112 273.711 1.00 30.00 337 ALA C O 1
ATOM 672 N N . THR A 1 95 ? -18.765 3.468 273.557 1.00 30.00 338 THR C N 1
ATOM 673 C CA . THR A 1 95 ? -17.801 4.273 272.842 1.00 30.00 338 THR C CA 1
ATOM 674 C C . THR A 1 95 ? -16.960 3.449 271.878 1.00 30.00 338 THR C C 1
ATOM 675 O O . THR A 1 95 ? -16.063 2.716 272.296 1.00 30.00 338 THR C O 1
ATOM 679 N N . LEU A 1 96 ? -17.229 3.590 270.587 1.00 30.00 339 LEU C N 1
ATOM 680 C CA . LEU A 1 96 ? -16.437 2.926 269.572 1.00 30.00 339 LEU C CA 1
ATOM 681 C C . LEU A 1 96 ? -16.593 3.702 268.284 1.00 30.00 339 LEU C C 1
ATOM 682 O O . LEU A 1 96 ? -17.372 3.327 267.415 1.00 30.00 339 LEU C O 1
ATOM 687 N N . THR A 1 97 ? -15.855 4.799 268.184 1.00 30.00 340 THR C N 1
ATOM 688 C CA . THR A 1 97 ? -15.983 5.721 267.065 1.00 30.00 340 THR C CA 1
ATOM 689 C C . THR A 1 97 ? -15.569 5.083 265.752 1.00 30.00 340 THR C C 1
ATOM 690 O O . THR A 1 97 ? -14.633 4.294 265.708 1.00 30.00 340 THR C O 1
ATOM 694 N N . MET A 1 98 ? -16.266 5.440 264.681 1.00 30.00 341 MET C N 1
ATOM 695 C CA . MET A 1 98 ? -16.024 4.834 263.380 1.00 30.00 341 MET C CA 1
ATOM 696 C C . MET A 1 98 ? -15.631 5.871 262.346 1.00 30.00 341 MET C C 1
ATOM 697 O O . MET A 1 98 ? -16.141 6.988 262.357 1.00 30.00 341 MET C O 1
ATOM 702 N N . ALA A 1 99 ? -14.735 5.490 261.444 1.00 30.00 342 ALA C N 1
ATOM 703 C CA . ALA A 1 99 ? -14.344 6.358 260.346 1.00 30.00 342 ALA C CA 1
ATOM 704 C C . ALA A 1 99 ? -14.242 5.559 259.056 1.00 30.00 342 ALA C C 1
ATOM 705 O O . ALA A 1 99 ? -13.468 4.590 258.974 1.00 30.00 342 ALA C O 1
ATOM 707 N N . VAL A 1 100 ? -15.031 5.957 258.056 1.00 30.00 343 VAL C N 1
ATOM 708 C CA . VAL A 1 100 ? -15.080 5.213 256.800 1.00 30.00 343 VAL C CA 1
ATOM 709 C C . VAL A 1 100 ? -15.111 6.098 255.565 1.00 30.00 343 VAL C C 1
ATOM 710 O O . VAL A 1 100 ? -15.894 7.043 255.482 1.00 30.00 343 VAL C O 1
ATOM 714 N N . ASN A 1 101 ? -14.276 5.764 254.590 1.00 30.00 344 ASN C N 1
ATOM 715 C CA . ASN A 1 101 ? -14.178 6.558 253.386 1.00 30.00 344 ASN C CA 1
ATOM 716 C C . ASN A 1 101 ? -14.288 5.712 252.127 1.00 30.00 344 ASN C C 1
ATOM 717 O O . ASN A 1 101 ? -13.617 4.692 251.994 1.00 30.00 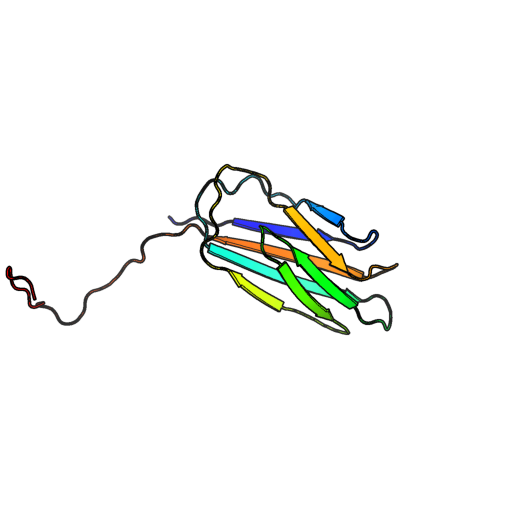344 ASN C O 1
ATOM 722 N N . ILE A 1 102 ? -15.152 6.134 251.217 1.00 30.00 345 ILE C N 1
ATOM 723 C CA . ILE A 1 102 ? -15.213 5.540 249.892 1.00 30.00 345 ILE C CA 1
ATOM 724 C C . ILE A 1 102 ? -14.571 6.445 248.871 1.00 30.00 345 ILE C C 1
ATOM 725 O O . ILE A 1 102 ? -14.903 7.625 248.783 1.00 30.00 345 ILE C O 1
ATOM 730 N N . ILE A 1 103 ? -13.672 5.892 248.074 1.00 30.00 346 ILE C N 1
ATOM 731 C CA . ILE A 1 103 ? -13.125 6.660 246.972 1.00 30.00 346 ILE C CA 1
ATOM 732 C C . ILE A 1 103 ? -13.391 5.944 245.669 1.00 30.00 346 ILE C C 1
ATOM 733 O O . ILE A 1 103 ? -13.046 4.782 245.517 1.00 30.00 346 ILE C O 1
ATOM 738 N N . CYS A 1 104 ? -14.006 6.634 244.718 1.00 30.00 347 CYS C N 1
ATOM 739 C CA . CYS A 1 104 ? -14.263 6.000 243.443 1.00 30.00 347 CYS C CA 1
ATOM 740 C C . CYS A 1 104 ? -13.856 6.883 242.281 1.00 30.00 347 CYS C C 1
ATOM 741 O O . CYS A 1 104 ? -13.965 8.113 242.340 1.00 30.00 347 CYS C O 1
ATOM 744 N N . LYS A 1 105 ? -13.399 6.233 241.216 1.00 30.00 348 LYS C N 1
ATOM 745 C CA . LYS A 1 105 ? -12.837 6.921 240.075 1.00 30.00 348 LYS C CA 1
ATOM 746 C C . LYS A 1 105 ? -13.555 6.507 238.818 1.00 30.00 348 LYS C C 1
ATOM 747 O O . LYS A 1 105 ? -13.941 5.352 238.681 1.00 30.00 348 LYS C O 1
ATOM 753 N N . PRO A 1 106 ? -13.733 7.444 237.884 1.00 30.00 349 PRO C N 1
ATOM 754 C CA . PRO A 1 106 ? -14.205 7.059 236.562 1.00 30.00 349 PRO C CA 1
ATOM 755 C C . PRO A 1 106 ? -13.169 6.179 235.898 1.00 30.00 349 PRO C C 1
ATOM 756 O O . PRO A 1 106 ? -11.980 6.391 236.112 1.00 30.00 349 PRO C O 1
ATOM 760 N N . ILE A 1 107 ? -13.597 5.201 235.115 1.00 30.00 350 ILE C N 1
ATOM 761 C CA . ILE A 1 107 ? -12.650 4.424 234.341 1.00 30.00 350 ILE C CA 1
ATOM 762 C C . ILE A 1 107 ? -12.438 5.088 233.004 1.00 30.00 350 ILE C C 1
ATOM 763 O O . ILE A 1 107 ? -13.387 5.372 232.288 1.00 30.00 350 ILE C O 1
ATOM 768 N N . THR A 1 108 ? -11.184 5.333 232.668 1.00 30.00 351 THR C N 1
ATOM 769 C CA . THR A 1 108 ? -10.844 6.028 231.442 1.00 30.00 351 THR C CA 1
ATOM 770 C C . THR A 1 108 ? -9.760 5.278 230.714 1.00 30.00 351 THR C C 1
ATOM 771 O O . THR A 1 108 ? -9.007 4.529 231.327 1.00 30.00 351 THR C O 1
ATOM 775 N N . PRO A 1 109 ? -9.678 5.455 229.397 1.00 30.00 352 PRO C N 1
ATOM 776 C CA . PRO A 1 109 ? -8.531 4.882 228.701 1.00 30.00 352 PRO C CA 1
ATOM 777 C C . PRO A 1 109 ? -7.242 5.509 229.192 1.00 30.00 352 PRO C C 1
ATOM 778 O O . PRO A 1 109 ? -7.234 6.691 229.527 1.00 30.00 352 PRO C O 1
ATOM 782 N N . THR A 1 110 ? -6.174 4.729 229.253 1.00 30.00 353 THR C N 1
ATOM 783 C CA . THR A 1 110 ? -4.880 5.256 229.648 1.00 30.00 353 THR C CA 1
ATOM 784 C C . THR A 1 110 ? -4.159 5.798 228.431 1.00 30.00 353 THR C C 1
ATOM 785 O O . THR A 1 110 ? -4.211 5.194 227.363 1.00 30.00 353 THR C O 1
ATOM 789 N N . SER A 1 111 ? -3.500 6.941 228.573 1.00 30.00 354 SER C N 1
ATOM 790 C CA . SER A 1 111 ? -2.670 7.440 227.489 1.00 30.00 354 SER C CA 1
ATOM 791 C C . SER A 1 111 ? -1.400 6.618 227.445 1.00 30.00 354 SER C C 1
ATOM 792 O O . SER A 1 111 ? -0.943 6.129 228.472 1.00 30.00 354 SER C O 1
ATOM 795 N N . VAL A 1 112 ? -0.820 6.475 226.262 1.00 30.00 355 VAL C N 1
ATOM 796 C CA . VAL A 1 112 ? 0.410 5.710 226.108 1.00 30.00 355 VAL C CA 1
ATOM 797 C C . VAL A 1 112 ? 1.387 6.424 225.207 1.00 30.00 355 VAL C C 1
ATOM 798 O O . VAL A 1 112 ? 1.019 7.327 224.459 1.00 30.00 355 VAL C O 1
ATOM 802 N N . ALA A 1 113 ? 2.645 6.007 225.300 1.00 30.00 356 ALA C N 1
ATOM 803 C CA . ALA A 1 113 ? 3.709 6.475 224.426 1.00 30.00 356 ALA C CA 1
ATOM 804 C C . ALA A 1 113 ? 4.351 5.245 223.796 1.00 30.00 356 ALA C C 1
ATOM 805 O O . ALA A 1 113 ? 4.562 4.240 224.473 1.00 30.00 356 ALA C O 1
ATOM 807 N N . ILE A 1 114 ? 4.668 5.326 222.509 1.00 30.00 357 ILE C N 1
ATOM 808 C CA . ILE A 1 114 ? 5.188 4.165 221.801 1.00 30.00 357 ILE C CA 1
ATOM 809 C C . ILE A 1 114 ? 6.708 4.188 221.723 1.00 30.00 357 ILE C C 1
ATOM 810 O O . ILE A 1 114 ? 7.305 5.156 221.251 1.00 30.00 357 ILE C O 1
ATOM 815 N N . SER A 1 115 ? 7.332 3.058 222.034 1.00 30.00 358 SER C N 1
ATOM 816 C CA . SER A 1 115 ? 8.784 2.927 221.910 1.00 30.00 358 SER C CA 1
ATOM 817 C C . SER A 1 115 ? 9.201 1.873 220.873 1.00 30.00 358 SER C C 1
ATOM 818 O O . SER A 1 115 ? 8.487 0.896 220.648 1.00 30.00 358 SER C O 1
ATOM 821 N N . GLY A 1 116 ? 10.363 2.080 220.253 1.00 30.00 359 GLY C N 1
ATOM 822 C CA . GLY A 1 116 ? 10.919 1.137 219.292 1.00 30.00 359 GLY C CA 1
ATOM 823 C C . GLY A 1 116 ? 10.559 1.264 217.817 1.00 30.00 359 GLY C C 1
ATOM 824 O O . GLY A 1 116 ? 10.930 0.407 217.015 1.00 30.00 359 GLY C O 1
ATOM 825 N N . GLN A 1 117 ? 9.845 2.324 217.452 1.00 30.00 360 GLN C N 1
ATOM 826 C CA . GLN A 1 117 ? 9.472 2.574 216.063 1.00 30.00 360 GLN C CA 1
ATOM 827 C C . GLN A 1 117 ? 10.686 2.495 215.138 1.00 30.00 360 GLN C C 1
ATOM 828 O O . GLN A 1 117 ? 11.809 2.761 215.570 1.00 30.00 360 GLN C O 1
ATOM 834 N N . PRO A 1 118 ? 10.481 2.140 213.872 1.00 30.00 361 PRO C N 1
ATOM 835 C CA . PRO A 1 118 ? 9.165 1.784 213.327 1.00 30.00 361 PRO C CA 1
ATOM 836 C C . PRO A 1 118 ? 8.665 0.415 213.785 1.00 30.00 361 PRO C C 1
ATOM 837 O O . PRO A 1 118 ? 9.458 -0.456 214.142 1.00 30.00 361 PRO C O 1
ATOM 841 N N . ILE A 1 119 ? 7.350 0.220 213.748 1.00 30.00 362 ILE C N 1
ATOM 842 C CA . ILE A 1 119 ? 6.748 -1.009 214.259 1.00 30.00 362 ILE C CA 1
ATOM 843 C C . ILE A 1 119 ? 6.288 -1.945 213.144 1.00 30.00 362 ILE C C 1
ATOM 844 O O . ILE A 1 119 ? 5.571 -1.539 212.229 1.00 30.00 362 ILE C O 1
ATOM 849 N N . TRP A 1 120 ? 6.712 -3.202 213.236 1.00 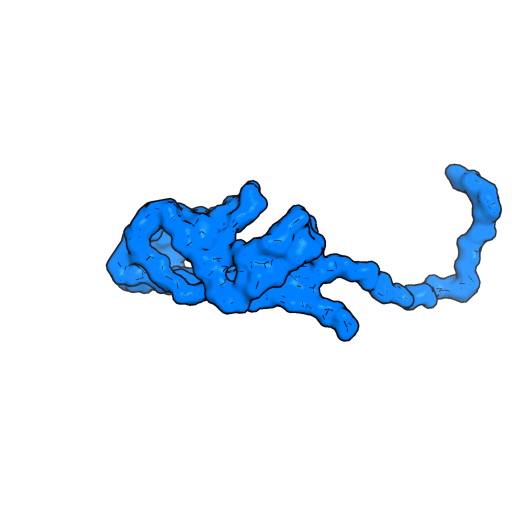30.00 363 TRP C N 1
ATOM 850 C CA . TRP A 1 120 ? 6.388 -4.215 212.238 1.00 30.00 363 TRP C CA 1
ATOM 851 C C . TRP A 1 120 ? 4.902 -4.567 212.206 1.00 30.00 363 TRP C C 1
ATOM 852 O O . TRP A 1 120 ? 4.232 -4.588 213.238 1.00 30.00 363 TRP C O 1
ATOM 863 N N . THR A 1 121 ? 4.400 -4.843 211.007 1.00 30.00 364 THR C N 1
ATOM 864 C CA . THR A 1 121 ? 3.004 -5.232 210.808 1.00 30.00 364 THR C CA 1
ATOM 865 C C . THR A 1 121 ? 2.821 -5.983 209.492 1.00 30.00 364 THR C C 1
ATOM 866 O O . THR A 1 121 ? 3.507 -5.703 208.509 1.00 30.00 364 THR C O 1
ATOM 870 N N . THR A 1 122 ? 1.894 -6.935 209.479 1.00 30.00 365 THR C N 1
ATOM 871 C CA . THR A 1 122 ? 1.522 -7.616 208.244 1.00 30.00 365 THR C CA 1
ATOM 872 C C . THR A 1 122 ? -0.001 -7.691 208.109 1.00 30.00 365 THR C C 1
ATOM 873 O O . THR A 1 122 ? -0.711 -7.828 209.106 1.00 30.00 365 THR C O 1
ATOM 877 N N . PRO A 1 123 ? -0.512 -7.565 206.873 1.00 30.00 366 PRO C N 1
ATOM 878 C CA . PRO A 1 123 ? -1.944 -7.746 206.603 1.00 30.00 366 PRO C CA 1
ATOM 879 C C . PRO A 1 123 ? -2.476 -9.125 206.994 1.00 30.00 366 PRO C C 1
ATOM 880 O O . PRO A 1 123 ? -3.629 -9.248 207.402 1.00 30.00 366 PRO C O 1
ATOM 884 N N . TYR A 1 124 ? -1.633 -10.145 206.863 1.00 30.00 367 TYR C N 1
ATOM 885 C CA . TYR A 1 124 ? -2.049 -11.523 207.099 1.00 30.00 367 TYR C CA 1
ATOM 886 C C . TYR A 1 124 ? -2.306 -11.823 208.572 1.00 30.00 367 TYR C C 1
ATOM 887 O O . TYR A 1 124 ? -1.620 -11.306 209.455 1.00 30.00 367 TYR C O 1
ATOM 896 N N . ALA A 1 125 ? -3.305 -12.662 208.826 1.00 30.00 368 ALA C N 1
ATOM 897 C CA . ALA A 1 125 ? -3.608 -13.122 210.176 1.00 30.00 368 ALA C CA 1
ATOM 898 C C . 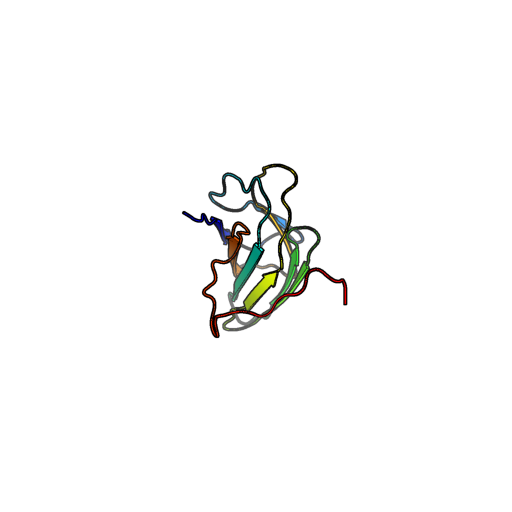ALA A 1 125 ? -2.534 -14.084 210.675 1.00 30.00 368 ALA C C 1
ATOM 899 O O . ALA A 1 125 ? -1.984 -14.863 209.896 1.00 30.00 368 ALA C O 1
ATOM 901 N N . PRO A 1 126 ? -2.231 -14.035 211.984 1.00 30.00 369 PRO C N 1
ATOM 902 C CA . PRO A 1 126 ? -1.233 -14.935 212.570 1.00 30.00 369 PRO C CA 1
ATOM 903 C C . PRO A 1 126 ? -1.719 -16.381 212.630 1.00 30.00 369 PRO C C 1
ATOM 904 O O . PRO A 1 126 ? -1.549 -17.026 213.663 1.00 30.00 369 PRO C O 1
#